Protein AF-0000000078826332 (afdb_homodimer)

Organism: Clostridium kluyveri (strain ATCC 8527 / DSM 555 / NBRC 12016 / NCIMB 10680 / K1) (NCBI:txid431943)

pLDDT: mean 88.73, std 17.06, range [22.72, 98.0]

Foldseek 3Di:
DDPVVVVVVVVVVLLVLLVVLVVLCVVVVHDLVNLCVVLVDHSVLLVCSSVVNDPDVVSVCSSCVSSVHDDDDDDPDPPDVD/DDPVVVVVVVVVVLLVLLVVLVVLCVVVVHDLVNLCVVLVDHSVLLVCSSVVNDPDVVSVVSSCVSSVHDDDDDDPDPPDPD

Radius of gyration: 16.3 Å; Cα contacts (8 Å, |Δi|>4): 186; chains: 2; bounding box: 28×48×40 Å

Solvent-accessible surface area (backbone atoms only — not comparable to full-atom values): 9132 Å² total; per-residue (Å²): 122,56,45,67,53,42,50,50,52,24,47,52,53,49,51,52,55,29,49,52,53,51,48,53,34,58,75,67,68,56,49,56,71,61,49,20,69,65,50,58,46,55,49,69,56,54,50,27,38,61,71,59,73,50,45,45,41,53,61,50,44,41,53,34,47,77,71,41,35,39,79,45,77,43,65,72,71,87,74,64,78,119,121,55,47,67,54,43,51,51,51,25,48,51,52,48,50,52,54,29,50,51,52,51,48,52,34,58,59,67,67,56,50,56,70,60,49,20,69,65,50,59,46,55,48,69,56,55,50,28,40,60,72,59,71,49,44,44,42,54,61,52,44,38,54,34,48,77,71,42,37,40,80,44,78,41,64,65,71,88,75,66,88,123

Nearest PDB structures (foldseek):
  4pu8-assembly1_B  TM=8.954E-01  e=3.662E-02  Shewanella oneidensis MR-1
  4pu7-assembly1_B  TM=8.938E-01  e=4.908E-02  Shewanella oneidensis MR-1
  4pu8-assembly1_A  TM=8.956E-01  e=6.203E-02  Shewanella oneidensis MR-1
  2cro-assembly1_A  TM=8.234E-01  e=5.518E-02  Phage 434
  4pu4-assembly1_D  TM=8.548E-01  e=7.841E-02  Shewanella oneidensis MR-1

Structure (mmCIF, N/CA/C/O backbone):
data_AF-0000000078826332-model_v1
#
loop_
_entity.id
_entity.type
_entity.pdbx_description
1 polymer 'HTH cro/C1-type domain-containing protein'
#
loop_
_atom_site.group_PDB
_atom_site.id
_atom_site.type_symbol
_atom_site.label_atom_id
_atom_site.label_alt_id
_atom_site.label_comp_id
_atom_site.label_asym_id
_atom_site.label_entity_id
_atom_site.label_seq_id
_atom_site.pdbx_PDB_ins_code
_atom_site.Cartn_x
_atom_site.Cartn_y
_atom_site.Cartn_z
_atom_site.occupancy
_atom_site.B_iso_or_equiv
_atom_site.auth_seq_id
_atom_site.auth_comp_id
_atom_site.auth_asym_id
_atom_site.auth_atom_id
_atom_site.pdbx_PDB_model_num
ATOM 1 N N . MET A 1 1 ? -13.102 -16.547 -8.492 1 65.69 1 MET A N 1
ATOM 2 C CA . MET A 1 1 ? -13.203 -15.102 -8.609 1 65.69 1 MET A CA 1
ATOM 3 C C . MET A 1 1 ? -12.508 -14.609 -9.875 1 65.69 1 MET A C 1
ATOM 5 O O . MET A 1 1 ? -11.383 -15.031 -10.18 1 65.69 1 MET A O 1
ATOM 9 N N . ASN A 1 2 ? -13.258 -13.867 -10.664 1 81.38 2 ASN A N 1
ATOM 10 C CA . ASN A 1 2 ? -12.641 -13.359 -11.883 1 81.38 2 ASN A CA 1
ATOM 11 C C . ASN A 1 2 ? -11.852 -12.078 -11.617 1 81.38 2 ASN A C 1
ATOM 13 O O . ASN A 1 2 ? -11.812 -11.586 -10.484 1 81.38 2 ASN A O 1
ATOM 17 N N . ILE A 1 3 ? -11.109 -11.57 -12.633 1 81.69 3 ILE A N 1
ATOM 18 C CA . ILE A 1 3 ? -10.188 -10.453 -12.484 1 81.69 3 ILE A CA 1
ATOM 19 C C . ILE A 1 3 ? -10.953 -9.219 -12.008 1 81.69 3 ILE A C 1
ATOM 21 O O . ILE A 1 3 ? -10.453 -8.453 -11.18 1 81.69 3 ILE A O 1
ATOM 25 N N . ASN A 1 4 ? -12.102 -9.094 -12.492 1 85.62 4 ASN A N 1
ATOM 26 C CA . ASN A 1 4 ? -12.922 -7.953 -12.094 1 85.62 4 ASN A CA 1
ATOM 27 C C . ASN A 1 4 ? -13.281 -8.008 -10.617 1 85.62 4 ASN A C 1
ATOM 29 O O . ASN A 1 4 ? -13.242 -6.992 -9.922 1 85.62 4 ASN A O 1
ATOM 33 N N . GLU A 1 5 ? -13.617 -9.172 -10.133 1 87.31 5 GLU A N 1
ATOM 34 C CA . GLU A 1 5 ? -13.953 -9.359 -8.727 1 87.31 5 GLU A CA 1
ATOM 35 C C . GLU A 1 5 ? -12.75 -9.062 -7.828 1 87.31 5 GLU A C 1
ATOM 37 O O . GLU A 1 5 ? -12.906 -8.461 -6.762 1 87.31 5 GLU A O 1
ATOM 42 N N . LYS A 1 6 ? -11.641 -9.422 -8.273 1 88.62 6 LYS A N 1
ATOM 43 C CA . LYS A 1 6 ? -10.438 -9.18 -7.477 1 88.62 6 LYS A CA 1
ATOM 44 C C . LYS A 1 6 ? -10.117 -7.691 -7.395 1 88.62 6 LYS A C 1
ATOM 46 O O . LYS A 1 6 ? -9.688 -7.203 -6.348 1 88.62 6 LYS A O 1
ATOM 51 N N . TYR A 1 7 ? -10.32 -7.016 -8.547 1 92.12 7 TYR A N 1
ATOM 52 C CA . TYR A 1 7 ? -10.117 -5.57 -8.539 1 92.12 7 TYR A CA 1
ATOM 53 C C . TYR A 1 7 ? -11.094 -4.887 -7.594 1 92.12 7 TYR A C 1
ATOM 55 O O . TYR A 1 7 ? -10.719 -3.98 -6.848 1 92.12 7 TYR A O 1
ATOM 63 N N . ILE A 1 8 ? -12.273 -5.387 -7.645 1 93.75 8 ILE A N 1
ATOM 64 C CA . ILE A 1 8 ? -13.289 -4.809 -6.777 1 93.75 8 ILE A CA 1
ATOM 65 C C . ILE A 1 8 ? -12.914 -5.027 -5.312 1 93.75 8 ILE A C 1
ATOM 67 O O . ILE A 1 8 ? -12.977 -4.098 -4.504 1 93.75 8 ILE A O 1
ATOM 71 N N . GLU A 1 9 ? -12.516 -6.262 -4.992 1 92.19 9 GLU A N 1
ATOM 72 C CA . GLU A 1 9 ? -12.109 -6.57 -3.627 1 92.19 9 GLU A CA 1
ATOM 73 C C . GLU A 1 9 ? -10.906 -5.73 -3.207 1 92.19 9 GLU A C 1
ATOM 75 O O . GLU A 1 9 ? -10.844 -5.25 -2.072 1 92.19 9 GLU A O 1
ATOM 80 N N . ALA A 1 10 ? -9.961 -5.625 -4.109 1 94.81 10 ALA A N 1
ATOM 81 C CA . ALA A 1 10 ? -8.773 -4.828 -3.811 1 94.81 10 ALA A CA 1
ATOM 82 C C . ALA A 1 10 ? -9.141 -3.357 -3.613 1 94.81 10 ALA A C 1
ATOM 84 O O . ALA A 1 10 ? -8.609 -2.693 -2.721 1 94.81 10 ALA A O 1
ATOM 85 N N . GLU A 1 11 ? -10.062 -2.859 -4.406 1 95.38 11 GLU A N 1
ATOM 86 C CA . GLU A 1 11 ? -10.523 -1.482 -4.258 1 95.38 11 GLU A CA 1
ATOM 87 C C . GLU A 1 11 ? -11.242 -1.281 -2.926 1 95.38 11 GLU A C 1
ATOM 89 O O . GLU A 1 11 ? -11.102 -0.235 -2.291 1 95.38 11 GLU A O 1
ATOM 94 N N . GLU A 1 12 ? -12 -2.223 -2.576 1 95.12 12 GLU A N 1
ATOM 95 C CA . GLU A 1 12 ? -12.688 -2.15 -1.289 1 95.12 12 GLU A CA 1
ATOM 96 C C . GLU A 1 12 ? -11.688 -2.113 -0.135 1 95.12 12 GLU A C 1
ATOM 98 O O . GLU A 1 12 ? -11.859 -1.351 0.818 1 95.12 12 GLU A O 1
ATOM 103 N N . LYS A 1 13 ? -10.734 -3.018 -0.196 1 94.81 13 LYS A N 1
ATOM 104 C CA . LYS A 1 13 ? -9.68 -2.99 0.817 1 94.81 13 LYS A CA 1
ATOM 105 C C . LYS A 1 13 ? -8.969 -1.641 0.83 1 94.81 13 LYS A C 1
ATOM 107 O O . LYS A 1 13 ? -8.68 -1.098 1.897 1 94.81 13 LYS A O 1
ATOM 112 N N . TYR A 1 14 ? -8.672 -1.155 -0.381 1 96.31 14 TYR A N 1
ATOM 113 C CA . TYR A 1 14 ? -8.008 0.14 -0.479 1 96.31 14 TYR A CA 1
ATOM 114 C C . TYR A 1 14 ? -8.867 1.241 0.124 1 96.31 14 TYR A C 1
ATOM 116 O O . TYR A 1 14 ? -8.359 2.127 0.818 1 96.31 14 TYR A O 1
ATOM 124 N N . LEU A 1 15 ? -10.141 1.213 -0.117 1 97.06 15 LEU A N 1
ATOM 125 C CA . LEU A 1 15 ? -11.062 2.172 0.476 1 97.06 15 LEU A CA 1
ATOM 126 C C . LEU A 1 15 ? -10.977 2.139 1.998 1 97.06 15 LEU A C 1
ATOM 128 O O . LEU A 1 15 ? -10.93 3.188 2.645 1 97.06 15 LEU A O 1
ATOM 132 N N . LYS A 1 16 ? -10.961 0.945 2.561 1 96.12 16 LYS A N 1
ATOM 133 C CA . LYS A 1 16 ? -10.867 0.806 4.012 1 96.12 16 LYS A CA 1
ATOM 134 C C . LYS A 1 16 ? -9.562 1.399 4.535 1 96.12 16 LYS A C 1
ATOM 136 O O . LYS A 1 16 ? -9.547 2.061 5.574 1 96.12 16 LYS A O 1
ATOM 141 N N . LEU A 1 17 ? -8.461 1.132 3.883 1 95.81 17 LEU A N 1
ATOM 142 C CA . LEU A 1 17 ? -7.172 1.681 4.281 1 95.81 17 LEU A CA 1
ATOM 143 C C . LEU A 1 17 ? -7.191 3.205 4.238 1 95.81 17 LEU A C 1
ATOM 145 O O . LEU A 1 17 ? -6.695 3.863 5.156 1 95.81 17 LEU A O 1
ATOM 149 N N . ARG A 1 18 ? -7.77 3.723 3.195 1 96.06 18 ARG A N 1
ATOM 150 C CA . ARG A 1 18 ? -7.867 5.172 3.062 1 96.06 18 ARG A CA 1
ATOM 151 C C . ARG A 1 18 ? -8.734 5.766 4.164 1 96.06 18 ARG A C 1
ATOM 153 O O . ARG A 1 18 ? -8.445 6.848 4.676 1 96.06 18 ARG A O 1
ATOM 160 N N . GLU A 1 19 ? -9.805 5.062 4.512 1 96 19 GLU A N 1
ATOM 161 C CA . GLU A 1 19 ? -10.68 5.523 5.582 1 96 19 GLU A CA 1
ATOM 162 C C . GLU A 1 19 ? -9.938 5.586 6.914 1 96 19 GLU A C 1
ATOM 164 O O . GLU A 1 19 ? -10.195 6.477 7.73 1 96 19 GLU A O 1
ATOM 169 N N . ILE A 1 20 ? -9.07 4.676 7.145 1 94.88 20 ILE A N 1
ATOM 170 C CA . ILE A 1 20 ? -8.266 4.691 8.359 1 94.88 20 ILE A CA 1
ATOM 171 C C . ILE A 1 20 ? -7.359 5.918 8.359 1 94.88 20 ILE A C 1
ATOM 173 O O . ILE A 1 20 ? -7.227 6.602 9.375 1 94.88 20 ILE A O 1
ATOM 177 N N . LEU A 1 21 ? -6.723 6.227 7.203 1 95.06 21 LEU A N 1
ATOM 178 C CA . LEU A 1 21 ? -5.895 7.422 7.105 1 95.06 21 LEU A CA 1
ATOM 179 C C . LEU A 1 21 ? -6.707 8.672 7.434 1 95.06 21 LEU A C 1
ATOM 181 O O . LEU A 1 21 ? -6.266 9.516 8.211 1 95.06 21 LEU A O 1
ATOM 185 N N . LYS A 1 22 ? -7.867 8.75 6.797 1 95.94 22 LYS A N 1
ATOM 186 C CA . LYS A 1 22 ? -8.742 9.898 6.988 1 95.94 22 LYS A CA 1
ATOM 187 C C . LYS A 1 22 ? -9.148 10.047 8.453 1 95.94 22 LYS A C 1
ATOM 189 O O . LYS A 1 22 ? -9.094 11.141 9.008 1 95.94 22 LYS A O 1
ATOM 194 N N . ARG A 1 23 ? -9.562 8.953 9.062 1 95.44 23 ARG A N 1
ATOM 195 C CA . ARG A 1 23 ? -9.969 8.969 10.469 1 95.44 23 ARG A CA 1
ATOM 196 C C . ARG A 1 23 ? -8.82 9.422 11.359 1 95.44 23 ARG A C 1
ATOM 198 O O . ARG A 1 23 ? -9.016 10.219 12.273 1 95.44 23 ARG A O 1
ATOM 205 N N . CYS A 1 24 ? -7.672 8.898 11.133 1 93.94 24 CYS A N 1
ATOM 206 C CA . CYS A 1 24 ? -6.496 9.281 11.906 1 93.94 24 CYS A CA 1
ATOM 207 C C . CYS A 1 24 ? -6.215 10.773 11.766 1 93.94 24 CYS A C 1
ATOM 209 O O . CYS A 1 24 ? -5.953 11.453 12.758 1 93.94 24 CYS A O 1
ATOM 211 N N . ARG A 1 25 ? -6.262 11.266 10.531 1 95.06 25 ARG A N 1
ATOM 212 C CA . ARG A 1 25 ? -6.055 12.695 10.305 1 95.06 25 ARG A CA 1
ATOM 213 C C . ARG A 1 25 ? -7.062 13.523 11.086 1 95.06 25 ARG A C 1
ATOM 215 O O . ARG A 1 25 ? -6.688 14.484 11.773 1 95.06 25 ARG A O 1
ATOM 222 N N . GLU A 1 26 ? -8.344 13.141 11 1 95.5 26 GLU A N 1
ATOM 223 C CA . GLU A 1 26 ? -9.422 13.898 11.625 1 95.5 26 GLU A CA 1
ATOM 224 C C . GLU A 1 26 ? -9.344 13.82 13.148 1 95.5 26 GLU A C 1
ATOM 226 O O . GLU A 1 26 ? -9.5 14.836 13.836 1 95.5 26 GLU A O 1
ATOM 231 N N . GLU A 1 27 ? -9.078 12.672 13.664 1 92.75 27 GLU A N 1
ATOM 232 C CA . GLU A 1 27 ? -9 12.477 15.109 1 92.75 27 GLU A CA 1
ATOM 233 C C . GLU A 1 27 ? -7.824 13.25 15.703 1 92.75 27 GLU A C 1
ATOM 235 O O . GLU A 1 27 ? -7.891 13.711 16.844 1 92.75 27 GLU A O 1
ATOM 240 N N . ASN A 1 28 ? -6.781 13.414 14.969 1 90.94 28 ASN A N 1
ATOM 241 C CA . ASN A 1 28 ? -5.602 14.133 15.438 1 90.94 28 ASN A CA 1
ATOM 242 C C . ASN A 1 28 ? -5.66 15.609 15.055 1 90.94 28 ASN A C 1
ATOM 244 O O . ASN A 1 28 ? -4.711 16.359 15.305 1 90.94 28 ASN A O 1
ATOM 248 N N . LYS A 1 29 ? -6.723 16 14.375 1 94.25 29 LYS A N 1
ATOM 249 C CA . LYS A 1 29 ? -6.984 17.391 13.992 1 94.25 29 LYS A CA 1
ATOM 250 C C . LYS A 1 29 ? -5.855 17.938 13.125 1 94.25 29 LYS A C 1
ATOM 252 O O . LYS A 1 29 ? -5.387 19.062 13.344 1 94.25 29 LYS A O 1
ATOM 257 N N . ARG A 1 30 ? -5.371 17.109 12.25 1 95.12 30 ARG A N 1
ATOM 258 C CA . ARG A 1 30 ? -4.344 17.547 11.305 1 95.12 30 ARG A CA 1
ATOM 259 C C . ARG A 1 30 ? -4.969 18.094 10.031 1 95.12 30 ARG A C 1
ATOM 261 O O . ARG A 1 30 ? -5.871 17.469 9.461 1 95.12 30 ARG A O 1
ATOM 268 N N . THR A 1 31 ? -4.43 19.281 9.641 1 96.94 31 THR A N 1
ATOM 269 C CA . THR A 1 31 ? -4.91 19.844 8.383 1 96.94 31 THR A CA 1
ATOM 270 C C . THR A 1 31 ? -4.027 19.391 7.223 1 96.94 31 THR A C 1
ATOM 272 O O . THR A 1 31 ? -2.891 18.969 7.43 1 96.94 31 THR A O 1
ATOM 275 N N . PHE A 1 32 ? -4.504 19.469 5.949 1 97 32 PHE A N 1
ATOM 276 C CA . PHE A 1 32 ? -3.703 19.141 4.777 1 97 32 PHE A CA 1
ATOM 277 C C . PHE A 1 32 ? -2.504 20.062 4.656 1 97 32 PHE A C 1
ATOM 279 O O . PHE A 1 32 ? -1.438 19.656 4.191 1 97 32 PHE A O 1
ATOM 286 N N . ALA A 1 33 ? -2.746 21.328 5.074 1 96.25 33 ALA A N 1
ATOM 287 C CA . ALA A 1 33 ? -1.649 22.297 5.043 1 96.25 33 ALA A CA 1
ATOM 288 C C . ALA A 1 33 ? -0.505 21.844 5.949 1 96.25 33 ALA A C 1
ATOM 290 O O . ALA A 1 33 ? 0.662 21.906 5.555 1 96.25 33 ALA A O 1
ATOM 291 N N . ASP A 1 34 ? -0.817 21.359 7.254 1 93.56 34 ASP A N 1
ATOM 292 C CA . ASP A 1 34 ? 0.18 20.828 8.18 1 93.56 34 ASP A CA 1
ATOM 293 C C . ASP A 1 34 ? 0.908 19.625 7.566 1 93.56 34 ASP A C 1
ATOM 295 O O . ASP A 1 34 ? 2.137 19.547 7.609 1 93.56 34 ASP A O 1
ATOM 299 N N . LEU A 1 35 ? 0.174 18.75 7.012 1 95.19 35 LEU A N 1
ATOM 300 C CA . LEU A 1 35 ? 0.708 17.5 6.48 1 95.19 35 LEU A CA 1
ATOM 301 C C . LEU A 1 35 ? 1.552 17.75 5.234 1 95.19 35 LEU A C 1
ATOM 303 O O . LEU A 1 35 ? 2.545 17.062 5 1 95.19 35 LEU A O 1
ATOM 307 N N . SER A 1 36 ? 1.129 18.688 4.414 1 95.25 36 SER A N 1
ATOM 308 C CA . SER A 1 36 ? 1.904 19.078 3.242 1 95.25 36 SER A CA 1
ATOM 309 C C . SER A 1 36 ? 3.287 19.578 3.637 1 95.25 36 SER A C 1
ATOM 311 O O . SER A 1 36 ? 4.289 19.203 3.029 1 95.25 36 SER A O 1
ATOM 313 N N . SER A 1 37 ? 3.35 20.328 4.66 1 93 37 SER A N 1
ATOM 314 C CA . SER A 1 37 ? 4.609 20.891 5.133 1 93 37 SER A CA 1
ATOM 315 C C . SER A 1 37 ? 5.551 19.812 5.641 1 93 37 SER A C 1
ATOM 317 O O . SER A 1 37 ? 6.762 19.875 5.418 1 93 37 SER A O 1
ATOM 319 N N . ILE A 1 38 ? 5.02 18.797 6.238 1 92.44 38 ILE A N 1
ATOM 320 C CA . ILE A 1 38 ? 5.844 17.75 6.855 1 92.44 38 ILE A CA 1
ATOM 321 C C . ILE A 1 38 ? 6.199 16.703 5.816 1 92.44 38 ILE A C 1
ATOM 323 O O . ILE A 1 38 ? 7.289 16.109 5.867 1 92.44 38 ILE A O 1
ATOM 327 N N . SER A 1 39 ? 5.352 16.422 4.898 1 92.38 39 SER A N 1
ATOM 328 C CA . SER A 1 39 ? 5.555 15.336 3.951 1 92.38 39 SER A CA 1
ATOM 329 C C . SER A 1 39 ? 6.332 15.797 2.727 1 92.38 39 SER A C 1
ATOM 331 O O . SER A 1 39 ? 7 15 2.066 1 92.38 39 SER A O 1
ATOM 333 N N . GLY A 1 40 ? 6.117 17.078 2.316 1 92.06 40 GLY A N 1
ATOM 334 C CA . GLY A 1 40 ? 6.668 17.578 1.067 1 92.06 40 GLY A CA 1
ATOM 335 C C . GLY A 1 40 ? 5.75 17.359 -0.121 1 92.06 40 GLY A C 1
ATOM 336 O O . GLY A 1 40 ? 6.055 17.797 -1.235 1 92.06 40 GLY A O 1
ATOM 337 N N . LEU A 1 41 ? 4.629 16.734 0.051 1 94.62 41 LEU A N 1
ATOM 338 C CA . LEU A 1 41 ? 3.602 16.609 -0.976 1 94.62 41 LEU A CA 1
ATOM 339 C C . LEU A 1 41 ? 2.656 17.797 -0.953 1 94.62 41 LEU A C 1
ATOM 341 O O . LEU A 1 41 ? 2.391 18.375 0.109 1 94.62 41 LEU A O 1
ATOM 345 N N . GLU A 1 42 ? 2.176 18.156 -2.107 1 95.38 42 GLU A N 1
ATOM 346 C CA . GLU A 1 42 ? 1.202 19.25 -2.154 1 95.38 42 GLU A CA 1
ATOM 347 C C . GLU A 1 42 ? -0.118 18.844 -1.512 1 95.38 42 GLU A C 1
ATOM 349 O O . GLU A 1 42 ? -0.436 17.641 -1.441 1 95.38 42 GLU A O 1
ATOM 354 N N . GLU A 1 43 ? -0.889 19.797 -1.067 1 96.5 43 GLU A N 1
ATOM 355 C CA . GLU A 1 43 ? -2.176 19.531 -0.431 1 96.5 43 GLU A CA 1
ATOM 356 C C . GLU A 1 43 ? -3.088 18.734 -1.348 1 96.5 43 GLU A C 1
ATOM 358 O O . GLU A 1 43 ? -3.746 17.781 -0.902 1 96.5 43 GLU A O 1
ATOM 363 N N . GLU A 1 44 ? -3.129 19.125 -2.592 1 96.94 44 GLU A N 1
ATOM 364 C CA . GLU A 1 44 ? -4 18.438 -3.537 1 96.94 44 GLU A CA 1
ATOM 365 C C . GLU A 1 44 ? -3.604 16.969 -3.688 1 96.94 44 GLU A C 1
ATOM 367 O O . GLU A 1 44 ? -4.461 16.094 -3.867 1 96.94 44 GLU A O 1
ATOM 372 N N . GLU A 1 45 ? -2.311 16.672 -3.631 1 96.19 45 GLU A N 1
ATOM 373 C CA . GLU A 1 45 ? -1.829 15.289 -3.717 1 96.19 45 GLU A CA 1
ATOM 374 C C . GLU A 1 45 ? -2.303 14.461 -2.525 1 96.19 45 GLU A C 1
ATOM 376 O O . GLU A 1 45 ? -2.738 13.32 -2.688 1 96.19 45 GLU A O 1
ATOM 381 N N . LEU A 1 46 ? -2.23 15.062 -1.376 1 97.5 46 LEU A N 1
ATOM 382 C CA . LEU A 1 46 ? -2.686 14.391 -0.166 1 97.5 46 LEU A CA 1
ATOM 383 C C . LEU A 1 46 ? -4.184 14.109 -0.231 1 97.5 46 LEU A C 1
ATOM 385 O O . LEU A 1 46 ? -4.629 13.016 0.123 1 97.5 46 LEU A O 1
ATOM 389 N N . LYS A 1 47 ? -4.945 15.031 -0.691 1 97.88 47 LYS A N 1
ATOM 390 C CA . LYS A 1 47 ? -6.379 14.836 -0.886 1 97.88 47 LYS A CA 1
ATOM 391 C C . LYS A 1 47 ? -6.648 13.711 -1.886 1 97.88 47 LYS A C 1
ATOM 393 O O . LYS A 1 47 ? -7.578 12.922 -1.701 1 97.88 47 LYS A O 1
ATOM 398 N N . ASN A 1 48 ? -5.879 13.688 -2.949 1 98 48 ASN A N 1
ATOM 399 C CA . ASN A 1 48 ? -6.047 12.672 -3.98 1 98 48 ASN A CA 1
ATOM 400 C C . ASN A 1 48 ? -5.758 11.273 -3.441 1 98 48 ASN A C 1
ATOM 402 O O . ASN A 1 48 ? -6.371 10.297 -3.879 1 98 48 ASN A O 1
ATOM 406 N N . ILE A 1 49 ? -4.832 11.195 -2.457 1 97.38 49 ILE A N 1
ATOM 407 C CA . ILE A 1 49 ? -4.586 9.914 -1.804 1 97.38 49 ILE A CA 1
ATOM 408 C C . ILE A 1 49 ? -5.82 9.492 -1.011 1 97.38 49 ILE A C 1
ATOM 410 O O . ILE A 1 49 ? -6.309 8.367 -1.163 1 97.38 49 ILE A O 1
ATOM 414 N N . GLU A 1 50 ? -6.387 10.352 -0.246 1 96.81 50 GLU A N 1
ATOM 415 C CA . GLU A 1 50 ? -7.543 10.039 0.589 1 96.81 50 GLU A CA 1
ATOM 416 C C . GLU A 1 50 ? -8.766 9.703 -0.263 1 96.81 50 GLU A C 1
ATOM 418 O O . GLU A 1 50 ? -9.609 8.898 0.139 1 96.81 50 GLU A O 1
ATOM 423 N N . LYS A 1 5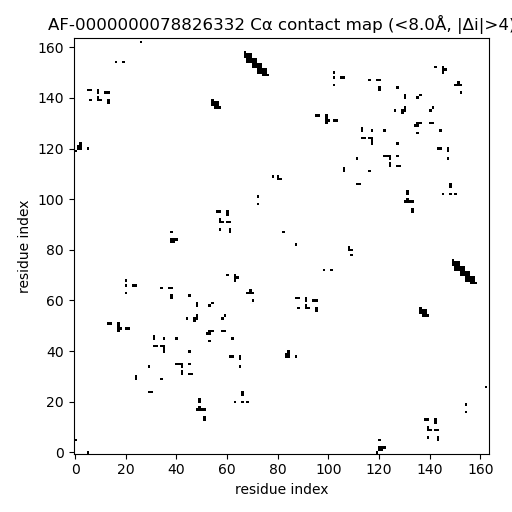1 ? -8.875 10.32 -1.419 1 97.12 51 LYS A N 1
ATOM 424 C CA . LYS A 1 51 ? -10.008 10.109 -2.309 1 97.12 51 LYS A CA 1
ATOM 425 C C . LYS A 1 51 ? -9.805 8.875 -3.178 1 97.12 51 LYS A C 1
ATOM 427 O O . LYS A 1 51 ? -10.734 8.43 -3.863 1 97.12 51 LYS A O 1
ATOM 432 N N . GLY A 1 52 ? -8.594 8.367 -3.248 1 96.75 52 GLY A N 1
ATOM 433 C CA . GLY A 1 52 ? -8.305 7.172 -4.027 1 96.75 52 GLY A CA 1
ATOM 434 C C . GLY A 1 52 ? -7.973 7.477 -5.477 1 96.75 52 GLY A C 1
ATOM 435 O O . GLY A 1 52 ? -7.938 6.57 -6.312 1 96.75 52 GLY A O 1
ATOM 436 N N . ILE A 1 53 ? -7.734 8.672 -5.828 1 97.81 53 ILE A N 1
ATOM 437 C CA . ILE A 1 53 ? -7.348 9.086 -7.176 1 97.81 53 ILE A CA 1
ATOM 438 C C . ILE A 1 53 ? -5.863 8.797 -7.398 1 97.81 53 ILE A C 1
ATOM 440 O O . ILE A 1 53 ? -5.48 8.25 -8.43 1 97.81 53 ILE A O 1
ATOM 444 N N . ASP A 1 54 ? -4.965 9.227 -6.438 1 96.94 54 ASP A N 1
ATOM 445 C CA . ASP A 1 54 ? -3.557 8.836 -6.43 1 96.94 54 ASP A CA 1
ATOM 446 C C . ASP A 1 54 ? -3.371 7.441 -5.84 1 96.94 54 ASP A C 1
ATOM 448 O O . ASP A 1 54 ? -3.508 7.25 -4.629 1 96.94 54 ASP A O 1
ATOM 452 N N . LYS A 1 55 ? -2.988 6.562 -6.66 1 97.19 55 LYS A N 1
ATOM 453 C CA . LYS A 1 55 ? -2.879 5.172 -6.227 1 97.19 55 LYS A CA 1
ATOM 454 C C . LYS A 1 55 ? -1.421 4.723 -6.176 1 97.19 55 LYS A C 1
ATOM 456 O O . LYS A 1 55 ? -1.135 3.525 -6.145 1 97.19 55 LYS A O 1
ATOM 461 N N . ASP A 1 56 ? -0.502 5.652 -6.184 1 97.38 56 ASP A N 1
ATOM 462 C CA . ASP A 1 56 ? 0.916 5.344 -6.027 1 97.38 56 ASP A CA 1
ATOM 463 C C . ASP A 1 56 ? 1.228 4.906 -4.598 1 97.38 56 ASP A C 1
ATOM 465 O O . ASP A 1 56 ? 1.018 5.664 -3.652 1 97.38 56 ASP A O 1
ATOM 469 N N . ILE A 1 57 ? 1.823 3.73 -4.469 1 97.38 57 ILE A N 1
ATOM 470 C CA . ILE A 1 57 ? 2.012 3.154 -3.141 1 97.38 57 ILE A CA 1
ATOM 471 C C . ILE A 1 57 ? 3.066 3.953 -2.377 1 97.38 57 ILE A C 1
ATOM 473 O O . ILE A 1 57 ? 3.033 4.02 -1.146 1 97.38 57 ILE A O 1
ATOM 477 N N . ILE A 1 58 ? 4.004 4.645 -3.035 1 97.5 58 ILE A N 1
ATOM 478 C CA . ILE A 1 58 ? 5.023 5.445 -2.369 1 97.5 58 ILE A CA 1
ATOM 479 C C . ILE A 1 58 ? 4.375 6.668 -1.719 1 97.5 58 ILE A C 1
ATOM 481 O O . ILE A 1 58 ? 4.672 6.996 -0.567 1 97.5 58 ILE A O 1
ATOM 485 N N . HIS A 1 59 ? 3.529 7.273 -2.457 1 97.25 59 HIS A N 1
ATOM 486 C CA 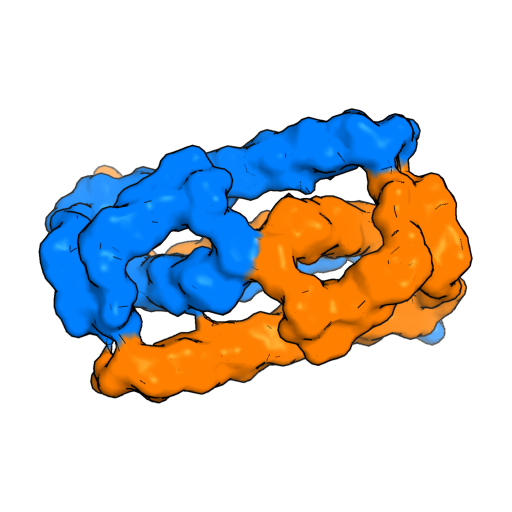. HIS A 1 59 ? 2.801 8.406 -1.895 1 97.25 59 HIS A CA 1
ATOM 487 C C . HIS A 1 59 ? 1.952 7.973 -0.703 1 97.25 59 HIS A C 1
ATOM 489 O O . HIS A 1 59 ? 1.896 8.68 0.31 1 97.25 59 HIS A O 1
ATOM 495 N N . PHE A 1 60 ? 1.257 6.793 -0.843 1 97.31 60 PHE A N 1
ATOM 496 C CA . PHE A 1 60 ? 0.454 6.246 0.245 1 97.31 60 PHE A CA 1
ATOM 497 C C . PHE A 1 60 ? 1.307 6.02 1.487 1 97.31 60 PHE A C 1
ATOM 499 O O . PHE A 1 60 ? 0.9 6.367 2.598 1 97.31 60 PHE A O 1
ATOM 506 N N . LEU A 1 61 ? 2.479 5.492 1.342 1 96.81 61 LEU A N 1
ATOM 507 C CA . LEU A 1 61 ? 3.396 5.207 2.439 1 96.81 61 LEU A CA 1
ATOM 508 C C . LEU A 1 61 ? 3.885 6.5 3.088 1 96.81 61 LEU A C 1
ATOM 510 O O . LEU A 1 61 ? 4.02 6.57 4.312 1 96.81 61 LEU A O 1
ATOM 514 N N . ILE A 1 62 ? 4.199 7.48 2.328 1 96.38 62 ILE A N 1
ATOM 515 C CA . ILE A 1 62 ? 4.629 8.766 2.863 1 96.38 62 ILE A CA 1
ATOM 516 C C . ILE A 1 62 ? 3.521 9.359 3.727 1 96.38 62 ILE A C 1
ATOM 518 O O . ILE A 1 62 ? 3.771 9.805 4.848 1 96.38 62 ILE A O 1
ATOM 522 N N . TYR A 1 63 ? 2.27 9.297 3.188 1 95.94 63 TYR A N 1
ATOM 523 C CA . TYR A 1 63 ? 1.131 9.836 3.922 1 95.94 63 TYR A CA 1
ATOM 524 C C . TYR A 1 63 ? 0.928 9.094 5.238 1 95.94 63 TYR A C 1
ATOM 526 O O . TYR A 1 63 ? 0.76 9.719 6.289 1 95.94 63 TYR A O 1
ATOM 534 N N . ALA A 1 64 ? 0.928 7.797 5.148 1 95.31 64 ALA A N 1
ATOM 535 C CA . ALA A 1 64 ? 0.789 6.984 6.355 1 95.31 64 ALA A CA 1
ATOM 536 C C . ALA A 1 64 ? 1.866 7.328 7.379 1 95.31 64 ALA A C 1
ATOM 538 O O . ALA A 1 64 ? 1.576 7.473 8.57 1 95.31 64 ALA A O 1
ATOM 539 N N . LYS A 1 65 ? 3.041 7.547 6.965 1 93.69 65 LYS A N 1
ATOM 540 C CA . LYS A 1 65 ? 4.172 7.832 7.848 1 93.69 65 LYS A CA 1
ATOM 541 C C . LYS A 1 65 ? 3.975 9.156 8.578 1 93.69 65 LYS A C 1
ATOM 543 O O . LYS A 1 65 ? 4.215 9.25 9.781 1 93.69 65 LYS A O 1
ATOM 548 N N . VAL A 1 66 ? 3.598 10.133 7.859 1 93.12 66 VAL A N 1
ATOM 549 C CA . VAL A 1 66 ? 3.482 11.461 8.469 1 93.12 66 VAL A CA 1
ATOM 550 C C . VAL A 1 66 ? 2.303 11.477 9.438 1 93.12 66 VAL A C 1
ATOM 552 O O . VAL A 1 66 ? 2.246 12.32 10.336 1 93.12 66 VAL A O 1
ATOM 555 N N . LEU A 1 67 ? 1.339 10.523 9.25 1 94.31 67 LEU A N 1
ATOM 556 C CA . LEU A 1 67 ? 0.225 10.375 10.188 1 94.31 67 LEU A CA 1
ATOM 557 C C . LEU A 1 67 ? 0.613 9.484 11.359 1 94.31 67 LEU A C 1
ATOM 559 O O . LEU A 1 67 ? -0.176 9.297 12.289 1 94.31 67 LEU A O 1
ATOM 563 N N . GLY A 1 68 ? 1.765 8.914 11.297 1 90.88 68 GLY A N 1
ATOM 564 C CA . GLY A 1 68 ? 2.221 8.047 12.367 1 90.88 68 GLY A CA 1
ATOM 565 C C . GLY A 1 68 ? 1.637 6.645 12.289 1 90.88 68 GLY A C 1
ATOM 566 O O . GLY A 1 68 ? 1.457 5.98 13.312 1 90.88 68 GLY A O 1
ATOM 567 N N . ILE A 1 69 ? 1.264 6.215 11.094 1 93.38 69 ILE A N 1
ATOM 568 C CA . ILE A 1 69 ? 0.664 4.902 10.859 1 93.38 69 ILE A CA 1
ATOM 569 C C . ILE A 1 69 ? 1.698 3.965 10.242 1 93.38 69 ILE A C 1
ATOM 571 O O . ILE A 1 69 ? 2.426 4.352 9.328 1 93.38 69 ILE A O 1
ATOM 575 N N . ASN A 1 70 ? 1.753 2.828 10.758 1 89.44 70 ASN A N 1
ATOM 576 C CA . ASN A 1 70 ? 2.602 1.789 10.188 1 89.44 70 ASN A CA 1
ATOM 577 C C . ASN A 1 70 ? 1.798 0.822 9.32 1 89.44 70 ASN A C 1
ATOM 579 O O . ASN A 1 70 ? 0.677 0.452 9.672 1 89.44 70 ASN A O 1
ATOM 583 N N . ILE A 1 71 ? 2.354 0.515 8.156 1 91.12 71 ILE A N 1
ATOM 584 C CA . ILE A 1 71 ? 1.784 -0.524 7.305 1 91.12 71 ILE A CA 1
ATOM 585 C C . ILE A 1 71 ? 2.527 -1.84 7.531 1 91.12 71 ILE A C 1
ATOM 587 O O . ILE A 1 71 ? 3.758 -1.882 7.477 1 91.12 71 ILE A O 1
ATOM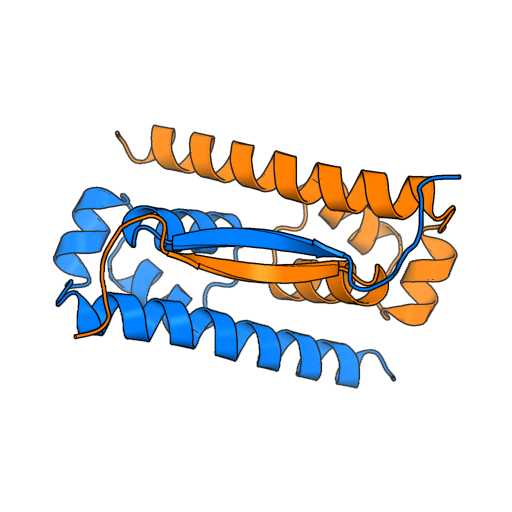 591 N N . ASN A 1 72 ? 1.763 -2.842 7.738 1 88.06 72 ASN A N 1
ATOM 592 C CA . ASN A 1 72 ? 2.326 -4.16 8.016 1 88.06 72 ASN A CA 1
ATOM 593 C C . ASN A 1 72 ? 1.669 -5.238 7.16 1 88.06 72 ASN A C 1
ATOM 595 O O . ASN A 1 72 ? 0.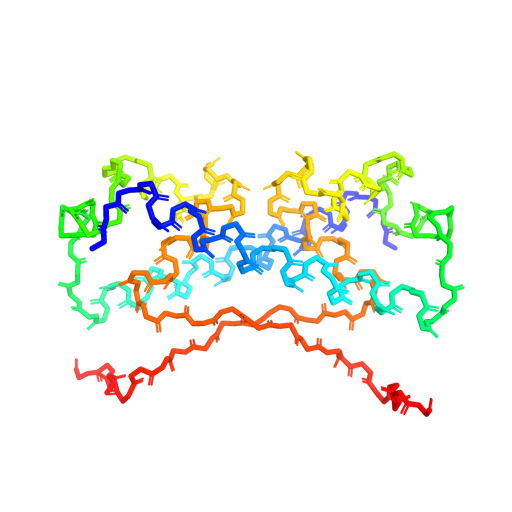511 -5.102 6.762 1 88.06 72 ASN A O 1
ATOM 599 N N . LEU A 1 73 ? 2.434 -6.234 6.867 1 91.44 73 LEU A N 1
ATOM 600 C CA . LEU A 1 73 ? 1.925 -7.418 6.184 1 91.44 73 LEU A CA 1
ATOM 601 C C . LEU A 1 73 ? 1.903 -8.617 7.125 1 91.44 73 LEU A C 1
ATOM 603 O O . LEU A 1 73 ? 2.834 -8.82 7.91 1 91.44 73 LEU A O 1
ATOM 607 N N . SER A 1 74 ? 0.727 -9.273 7.152 1 87.88 74 SER A N 1
ATOM 608 C CA . SER A 1 74 ? 0.621 -10.508 7.918 1 87.88 74 SER A CA 1
ATOM 609 C C . SER A 1 74 ? 0.113 -11.656 7.051 1 87.88 74 SER A C 1
ATOM 611 O O . SER A 1 74 ? -0.743 -11.453 6.188 1 87.88 74 SER A O 1
ATOM 613 N N . TYR A 1 75 ? 0.627 -12.781 7.27 1 78.12 75 TYR A N 1
ATOM 614 C CA . TYR A 1 75 ? 0.252 -13.945 6.484 1 78.12 75 TYR A CA 1
ATOM 615 C C . TYR A 1 75 ? -0.835 -14.75 7.188 1 78.12 75 TYR A C 1
ATOM 617 O O . TYR A 1 75 ? -0.799 -14.922 8.414 1 78.12 75 TYR A O 1
ATOM 625 N N . LYS A 1 76 ? -2.109 -14.906 6.75 1 61.25 76 LYS A N 1
ATOM 626 C CA . LYS A 1 76 ? -3.143 -15.758 7.336 1 61.25 76 LYS A CA 1
ATOM 627 C C . LYS A 1 76 ? -2.623 -17.172 7.562 1 61.25 76 LYS A C 1
ATOM 629 O O . LYS A 1 76 ? -3.02 -17.844 8.516 1 61.25 76 LYS A O 1
ATOM 634 N N . GLU A 1 77 ? -2.344 -18.125 6.52 1 45.19 77 GLU A N 1
ATOM 635 C CA . GLU A 1 77 ? -1.978 -19.5 6.816 1 45.19 77 GLU A CA 1
ATOM 636 C C . GLU A 1 77 ? -0.856 -19.562 7.852 1 45.19 77 GLU A C 1
ATOM 638 O O . GLU A 1 77 ? -0.082 -18.609 7.992 1 45.19 77 GLU A O 1
ATOM 643 N N . ASN A 1 78 ? -0.795 -20.844 8.898 1 36.59 78 ASN A N 1
ATOM 644 C CA . ASN A 1 78 ? 0.271 -21.75 9.305 1 36.59 78 ASN A CA 1
ATOM 645 C C . ASN A 1 78 ? 1.273 -21.984 8.18 1 36.59 78 ASN A C 1
ATOM 647 O O . ASN A 1 78 ? 1.48 -23.125 7.75 1 36.59 78 ASN A O 1
ATOM 651 N N . TYR A 1 79 ? 1.373 -21.75 6.973 1 32.81 79 TYR A N 1
ATOM 652 C CA . TYR A 1 79 ? 2.518 -22.156 6.164 1 32.81 79 TYR A CA 1
ATOM 653 C C . TYR A 1 79 ? 3.826 -21.75 6.832 1 32.81 79 TYR A C 1
ATOM 655 O O . TYR A 1 79 ? 4.051 -20.578 7.117 1 32.81 79 TYR A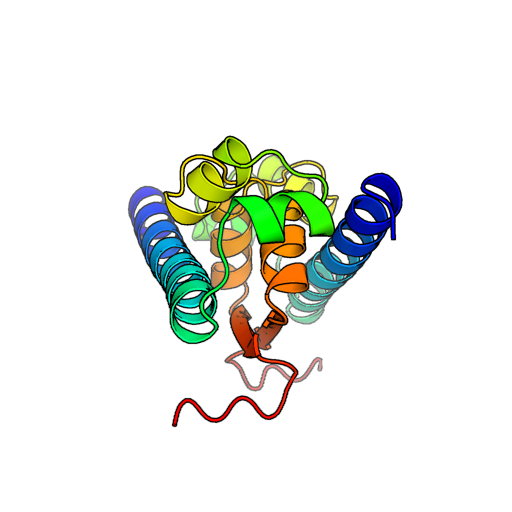 O 1
ATOM 663 N N . LYS A 1 80 ? 4.199 -22.703 7.629 1 29.41 80 LYS A N 1
ATOM 664 C CA . LYS A 1 80 ? 5.582 -22.938 8.031 1 29.41 80 LYS A CA 1
ATOM 665 C C . LYS A 1 80 ? 6.52 -22.875 6.824 1 29.41 80 LYS A C 1
ATOM 667 O O . LYS A 1 80 ? 6.23 -23.469 5.777 1 29.41 80 LYS A O 1
ATOM 672 N N . LEU A 1 81 ? 7.445 -21.938 6.34 1 26.31 81 LEU A N 1
ATOM 673 C CA . LEU A 1 81 ? 8.562 -22.328 5.488 1 26.31 81 LEU A CA 1
ATOM 674 C C . LEU A 1 81 ? 9.023 -23.75 5.82 1 26.31 81 LEU A C 1
ATOM 676 O O . LEU A 1 81 ? 9.43 -24.016 6.949 1 26.31 81 LEU A O 1
ATOM 680 N N . ARG A 1 82 ? 8.375 -24.891 5.379 1 22.72 82 ARG A N 1
ATOM 681 C CA . ARG A 1 82 ? 9.141 -26.141 5.469 1 22.72 82 ARG A CA 1
ATOM 682 C C . ARG A 1 82 ? 10.32 -26.125 4.504 1 22.72 82 ARG A C 1
ATOM 684 O O . ARG A 1 82 ? 10.219 -25.578 3.4 1 22.72 82 ARG A O 1
ATOM 691 N N . MET B 1 1 ? 13.43 16.266 8.062 1 65.44 1 MET B N 1
ATOM 692 C CA . MET B 1 1 ? 13.57 15.422 6.879 1 65.44 1 MET B CA 1
ATOM 693 C C . MET B 1 1 ? 12.969 16.109 5.652 1 65.44 1 MET B C 1
ATOM 695 O O . MET B 1 1 ? 11.859 16.641 5.715 1 65.44 1 MET B O 1
ATOM 699 N N . ASN B 1 2 ? 13.789 16.203 4.645 1 81.62 2 ASN B N 1
ATOM 700 C CA . ASN B 1 2 ? 13.258 16.844 3.443 1 81.62 2 ASN B CA 1
ATOM 701 C C . ASN B 1 2 ? 12.492 15.859 2.574 1 81.62 2 ASN B C 1
ATOM 703 O O . ASN B 1 2 ? 12.383 14.68 2.914 1 81.62 2 ASN B O 1
ATOM 707 N N . ILE B 1 3 ? 11.844 16.344 1.486 1 81.56 3 ILE B N 1
ATOM 708 C CA . ILE B 1 3 ? 10.945 15.555 0.657 1 81.56 3 ILE B CA 1
ATOM 709 C C . ILE B 1 3 ? 11.703 14.375 0.051 1 81.56 3 ILE B C 1
ATOM 711 O O . ILE B 1 3 ? 11.172 13.273 -0.052 1 81.56 3 ILE B O 1
ATOM 715 N N . ASN B 1 4 ? 12.891 14.648 -0.269 1 85.5 4 ASN B N 1
ATOM 716 C CA . ASN B 1 4 ? 13.711 13.586 -0.856 1 85.5 4 ASN B CA 1
ATOM 717 C C . ASN B 1 4 ? 13.969 12.469 0.141 1 85.5 4 ASN B C 1
ATOM 719 O O . ASN B 1 4 ? 13.914 11.289 -0.215 1 85.5 4 ASN B O 1
ATOM 723 N N . GLU B 1 5 ? 14.266 12.828 1.376 1 87.81 5 GLU B N 1
ATOM 724 C CA . GLU B 1 5 ? 14.508 11.844 2.422 1 87.81 5 GLU B CA 1
ATOM 725 C C . GLU B 1 5 ? 13.266 10.992 2.68 1 87.81 5 GLU B C 1
ATOM 727 O O . GLU B 1 5 ? 13.359 9.789 2.893 1 87.81 5 GLU B O 1
ATOM 732 N N . LYS B 1 6 ? 12.172 11.594 2.623 1 88.69 6 LYS B N 1
ATOM 733 C CA . LYS B 1 6 ? 10.922 10.867 2.865 1 88.69 6 LYS B CA 1
ATOM 734 C C . LYS B 1 6 ? 10.641 9.875 1.747 1 88.69 6 LYS B C 1
ATOM 736 O O . LYS B 1 6 ? 10.148 8.773 2 1 88.69 6 LYS B O 1
ATOM 741 N N . TYR B 1 7 ? 10.922 10.328 0.5 1 92.25 7 TYR B N 1
ATOM 742 C CA . TYR B 1 7 ? 10.75 9.414 -0.625 1 92.25 7 TYR B CA 1
ATOM 743 C C . TYR B 1 7 ? 11.688 8.219 -0.5 1 92.25 7 TYR B C 1
ATOM 745 O O . TYR B 1 7 ? 11.289 7.078 -0.746 1 92.25 7 TYR B O 1
ATOM 753 N N . ILE B 1 8 ? 12.852 8.539 -0.077 1 94.06 8 ILE B N 1
ATOM 754 C CA . ILE B 1 8 ? 13.828 7.469 0.078 1 94.06 8 ILE B CA 1
ATOM 755 C C . ILE B 1 8 ? 13.359 6.484 1.146 1 94.06 8 ILE B C 1
ATOM 757 O O . ILE B 1 8 ? 13.398 5.27 0.938 1 94.06 8 ILE B O 1
ATOM 761 N N . GLU B 1 9 ? 12.922 7.031 2.271 1 92.5 9 GLU B N 1
ATOM 762 C CA . GLU B 1 9 ? 12.422 6.18 3.35 1 92.5 9 GLU B CA 1
ATOM 763 C C . GLU B 1 9 ? 11.219 5.355 2.891 1 92.5 9 GLU B C 1
ATOM 765 O O . GLU B 1 9 ? 11.102 4.176 3.229 1 92.5 9 GLU B O 1
ATOM 770 N N . ALA B 1 10 ? 10.32 6.027 2.193 1 94.69 10 ALA B N 1
ATOM 771 C CA . ALA B 1 10 ? 9.141 5.324 1.692 1 94.69 10 ALA B CA 1
ATOM 772 C C . ALA B 1 10 ? 9.539 4.23 0.703 1 94.69 10 ALA B C 1
ATOM 774 O O . ALA B 1 10 ? 8.977 3.135 0.724 1 94.69 10 ALA B O 1
ATOM 775 N N . GLU B 1 11 ? 10.508 4.492 -0.122 1 95.19 11 GLU B N 1
ATOM 776 C CA . GLU B 1 11 ? 11 3.49 -1.064 1 95.19 11 GLU B CA 1
ATOM 777 C C . GLU B 1 11 ? 11.633 2.309 -0.336 1 95.19 11 GLU B C 1
ATOM 779 O O . GLU B 1 11 ? 11.484 1.16 -0.756 1 95.19 11 GLU B O 1
ATOM 784 N N . GLU B 1 12 ? 12.352 2.609 0.67 1 95.06 12 GLU B N 1
ATOM 785 C CA . GLU B 1 12 ? 12.961 1.548 1.468 1 95.06 12 GLU B CA 1
ATOM 786 C C . GLU B 1 12 ? 11.891 0.658 2.102 1 95.06 12 GLU B C 1
ATOM 788 O O . GLU B 1 12 ? 12.031 -0.567 2.119 1 95.06 12 GLU B O 1
ATOM 793 N N . LYS B 1 13 ? 10.922 1.305 2.699 1 94.69 13 LYS B N 1
ATOM 794 C CA . LYS B 1 13 ? 9.812 0.53 3.252 1 94.69 13 LYS B CA 1
ATOM 795 C C . LYS B 1 13 ? 9.133 -0.31 2.172 1 94.69 13 LYS B C 1
ATOM 797 O O . LYS B 1 13 ? 8.789 -1.47 2.406 1 94.69 13 LYS B O 1
ATOM 802 N N . TYR B 1 14 ? 8.922 0.326 1.029 1 96.19 14 TYR B N 1
ATOM 803 C CA . TYR B 1 14 ? 8.297 -0.393 -0.078 1 96.19 14 TYR B CA 1
ATOM 804 C C . TYR B 1 14 ? 9.148 -1.585 -0.499 1 96.19 14 TYR B C 1
ATOM 806 O O . TYR B 1 14 ? 8.617 -2.664 -0.782 1 96.19 14 TYR B O 1
ATOM 814 N N . LEU B 1 15 ? 10.43 -1.419 -0.541 1 96.94 15 LEU B N 1
ATOM 815 C CA . LEU B 1 15 ? 11.336 -2.518 -0.852 1 96.94 15 LEU B CA 1
ATOM 816 C C . LEU B 1 15 ? 11.148 -3.672 0.129 1 96.94 15 LEU B C 1
ATOM 818 O O . LEU B 1 15 ? 11.086 -4.832 -0.279 1 96.94 15 LEU B O 1
ATOM 822 N N . LYS B 1 16 ? 11.07 -3.354 1.399 1 95.94 16 LYS B N 1
ATOM 823 C CA . LYS B 1 16 ? 10.875 -4.383 2.414 1 95.94 16 LYS B CA 1
ATOM 824 C C . LYS B 1 16 ? 9.555 -5.125 2.199 1 95.94 16 LYS B C 1
ATOM 826 O O . LYS B 1 16 ? 9.492 -6.348 2.34 1 95.94 16 LYS B O 1
ATOM 831 N N . LEU B 1 17 ? 8.484 -4.402 1.933 1 95.5 17 LEU B N 1
ATOM 832 C CA . LEU B 1 17 ? 7.188 -5.016 1.672 1 95.5 17 LEU B CA 1
ATOM 833 C C . LEU B 1 17 ? 7.262 -5.957 0.475 1 95.5 17 LEU B C 1
ATOM 835 O O . LEU B 1 17 ? 6.727 -7.066 0.518 1 95.5 17 LEU B O 1
ATOM 839 N N . ARG B 1 18 ? 7.934 -5.512 -0.54 1 96 18 ARG B N 1
ATOM 840 C CA . ARG B 1 18 ? 8.086 -6.332 -1.734 1 96 18 ARG B CA 1
ATOM 841 C C . ARG B 1 18 ? 8.898 -7.59 -1.437 1 96 18 ARG B C 1
ATOM 843 O O 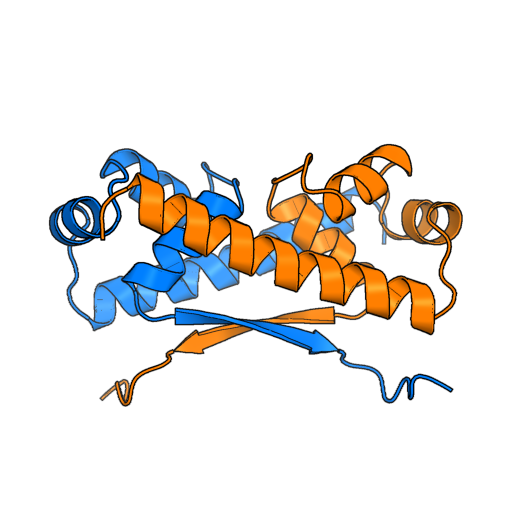. ARG B 1 18 ? 8.602 -8.664 -1.961 1 96 18 ARG B O 1
ATOM 850 N N . GLU B 1 19 ? 9.914 -7.441 -0.608 1 95.81 19 GLU B N 1
ATOM 851 C CA . GLU B 1 19 ? 10.734 -8.586 -0.224 1 95.81 19 GLU B CA 1
ATOM 852 C C . GLU B 1 19 ? 9.906 -9.633 0.517 1 95.81 19 GLU B C 1
ATOM 854 O O . GLU B 1 19 ? 10.125 -10.836 0.355 1 95.81 19 GLU B O 1
ATOM 859 N N . ILE B 1 20 ? 9 -9.195 1.31 1 94.62 20 ILE B N 1
ATOM 860 C CA . ILE B 1 20 ? 8.117 -10.117 2.018 1 94.62 20 ILE B CA 1
ATOM 861 C C . ILE B 1 20 ? 7.242 -10.867 1.014 1 94.62 20 ILE B C 1
ATOM 863 O O . ILE B 1 20 ? 7.062 -12.078 1.125 1 94.62 20 ILE B O 1
ATOM 867 N N . LEU B 1 21 ? 6.68 -10.156 0.002 1 95.06 21 LEU B N 1
ATOM 868 C CA . LEU B 1 21 ? 5.891 -10.812 -1.031 1 95.06 21 LEU B CA 1
ATOM 869 C C . LEU B 1 21 ? 6.711 -11.891 -1.739 1 95.06 21 LEU B C 1
ATOM 871 O O . LEU B 1 21 ? 6.242 -13.016 -1.921 1 95.06 21 LEU B O 1
ATOM 875 N N . LYS B 1 22 ? 7.91 -11.484 -2.113 1 95.94 22 LYS B N 1
ATOM 876 C CA . LYS B 1 22 ? 8.797 -12.398 -2.826 1 95.94 22 LYS B CA 1
ATOM 877 C C . LYS B 1 22 ? 9.109 -13.633 -1.984 1 95.94 22 LYS B C 1
ATOM 879 O O . LYS B 1 22 ? 9.047 -14.758 -2.479 1 95.94 22 LYS B O 1
ATOM 884 N N . ARG B 1 23 ? 9.453 -13.43 -0.724 1 95.31 23 ARG B N 1
ATOM 885 C CA . ARG B 1 23 ? 9.766 -14.531 0.182 1 95.31 23 ARG B CA 1
ATOM 886 C C . ARG B 1 23 ? 8.57 -15.469 0.323 1 95.31 23 ARG B C 1
ATOM 888 O O . ARG B 1 23 ? 8.727 -16.688 0.294 1 95.31 23 ARG B O 1
ATOM 895 N N . CYS B 1 24 ? 7.414 -14.938 0.508 1 93.75 24 CYS B N 1
ATOM 896 C CA . CYS B 1 24 ? 6.203 -15.734 0.63 1 93.75 24 CYS B CA 1
ATOM 897 C C . CYS B 1 24 ? 5.965 -16.562 -0.628 1 93.75 24 CYS B C 1
ATOM 899 O O . CYS B 1 24 ? 5.648 -17.75 -0.545 1 93.75 24 CYS B O 1
ATOM 901 N N . ARG B 1 25 ? 6.121 -15.922 -1.789 1 94.88 25 ARG B N 1
ATOM 902 C CA . ARG B 1 25 ? 5.965 -16.641 -3.049 1 94.88 25 ARG B CA 1
ATOM 903 C C . ARG B 1 25 ? 6.934 -17.812 -3.135 1 94.88 25 ARG B C 1
ATOM 905 O O . ARG B 1 25 ? 6.539 -18.938 -3.463 1 94.88 25 ARG B O 1
ATOM 912 N N . GLU B 1 26 ? 8.211 -17.547 -2.812 1 95.25 26 GLU B N 1
ATOM 913 C CA . GLU B 1 26 ? 9.266 -18.547 -2.938 1 95.25 26 GLU B CA 1
ATOM 914 C C . GLU B 1 26 ? 9.078 -19.672 -1.923 1 95.25 26 GLU B C 1
ATOM 916 O O . GLU B 1 26 ? 9.219 -20.844 -2.262 1 95.25 26 GLU B O 1
ATOM 921 N N . GLU B 1 27 ? 8.758 -19.328 -0.731 1 92.5 27 GLU B N 1
ATOM 922 C CA . GLU B 1 27 ? 8.586 -20.328 0.326 1 92.5 27 GLU B CA 1
ATOM 923 C C . GLU B 1 27 ? 7.391 -21.234 0.044 1 92.5 27 GLU B C 1
ATOM 925 O O . GLU B 1 27 ? 7.391 -22.406 0.422 1 92.5 27 GLU B O 1
ATOM 930 N N . ASN B 1 28 ? 6.383 -20.719 -0.606 1 90.88 28 ASN B N 1
ATOM 931 C CA . ASN B 1 28 ? 5.195 -21.5 -0.932 1 90.88 28 ASN B CA 1
ATOM 932 C C . ASN B 1 28 ? 5.309 -22.156 -2.309 1 90.88 28 ASN B C 1
ATOM 934 O O . ASN B 1 28 ? 4.363 -22.781 -2.781 1 90.88 28 ASN B O 1
ATOM 938 N N . LYS B 1 29 ? 6.434 -21.922 -2.98 1 93.69 29 LYS B N 1
ATOM 939 C CA . LYS B 1 29 ? 6.754 -22.516 -4.273 1 93.69 29 LYS B CA 1
ATOM 940 C C . LYS B 1 29 ? 5.703 -22.156 -5.32 1 93.69 29 LYS B C 1
ATOM 942 O O . LYS B 1 29 ? 5.25 -23.016 -6.078 1 93.69 29 LYS B O 1
ATOM 947 N N . ARG B 1 30 ? 5.258 -20.953 -5.281 1 94.69 30 ARG B N 1
ATOM 948 C CA . ARG B 1 30 ? 4.309 -20.469 -6.273 1 94.69 30 ARG B CA 1
ATOM 949 C C . ARG B 1 30 ? 5.035 -19.844 -7.465 1 94.69 30 ARG B C 1
ATOM 951 O O . ARG B 1 30 ? 5.965 -19.062 -7.297 1 94.69 30 ARG B O 1
ATOM 958 N N . THR B 1 31 ? 4.543 -20.266 -8.664 1 96.56 31 THR B N 1
ATOM 959 C CA . THR B 1 31 ? 5.121 -19.672 -9.859 1 96.56 31 THR B CA 1
ATOM 960 C C . THR B 1 31 ? 4.312 -18.453 -10.305 1 96.56 31 THR B C 1
ATOM 962 O O . THR B 1 31 ? 3.152 -18.297 -9.922 1 96.56 31 THR B O 1
ATOM 965 N N . PHE B 1 32 ? 4.895 -17.547 -11.141 1 96.81 32 PHE B N 1
ATOM 966 C CA . PHE B 1 32 ? 4.172 -16.406 -11.68 1 96.81 32 PHE B CA 1
ATOM 967 C C . PHE B 1 32 ? 3.01 -16.859 -12.555 1 96.81 32 PHE B C 1
ATOM 969 O O . PHE B 1 32 ? 1.967 -16.203 -12.609 1 96.81 32 PHE B O 1
ATOM 976 N N . ALA B 1 33 ? 3.248 -17.969 -13.242 1 95.88 33 ALA B N 1
ATOM 977 C CA . ALA B 1 33 ? 2.184 -18.531 -14.078 1 95.88 33 ALA B CA 1
ATOM 978 C C . ALA B 1 33 ? 0.966 -18.906 -13.242 1 95.88 33 ALA B C 1
ATOM 980 O O . ALA B 1 33 ? -0.169 -18.578 -13.602 1 95.88 33 ALA B O 1
ATOM 981 N N . ASP B 1 34 ? 1.184 -19.625 -12.039 1 93.62 34 ASP B N 1
ATOM 982 C CA . ASP B 1 34 ? 0.11 -19.953 -11.109 1 93.62 34 ASP B CA 1
ATOM 983 C C . ASP B 1 34 ? -0.602 -18.703 -10.617 1 93.62 34 ASP B C 1
ATOM 985 O O . ASP B 1 34 ? -1.833 -18.641 -10.617 1 93.62 34 ASP B O 1
ATOM 989 N N . LEU B 1 35 ? 0.143 -17.734 -10.219 1 95 35 LEU B N 1
ATOM 990 C CA . LEU B 1 35 ? -0.387 -16.5 -9.625 1 95 35 LEU B CA 1
ATOM 991 C C . LEU B 1 35 ? -1.13 -15.672 -10.664 1 95 35 LEU B C 1
ATOM 993 O O . LEU B 1 35 ? -2.121 -15.016 -10.344 1 95 35 LEU B O 1
ATOM 997 N N . SER B 1 36 ? -0.605 -15.648 -11.875 1 94.88 36 SER B N 1
ATOM 998 C CA . SER B 1 36 ? -1.287 -14.961 -12.961 1 94.88 36 SER B CA 1
ATOM 999 C C . SER B 1 36 ? -2.68 -15.539 -13.195 1 94.88 36 SER B C 1
ATOM 1001 O O . SER B 1 36 ? -3.648 -14.789 -13.359 1 94.88 36 SER B O 1
ATOM 1003 N N . SER B 1 37 ? -2.801 -16.797 -13.117 1 92.38 37 SER B N 1
ATOM 1004 C CA . SER B 1 37 ? -4.074 -17.469 -13.344 1 92.38 37 SER B CA 1
ATOM 1005 C C . SER B 1 37 ? -5.078 -17.141 -12.25 1 92.38 37 SER B C 1
ATOM 1007 O O . SER B 1 37 ? -6.27 -16.953 -12.516 1 92.38 37 SER B O 1
ATOM 1009 N N . ILE B 1 38 ? -4.637 -16.984 -11.039 1 92.25 38 ILE B N 1
ATOM 1010 C CA . ILE B 1 38 ? -5.531 -16.781 -9.906 1 92.25 38 ILE B CA 1
ATOM 1011 C C . ILE B 1 38 ? -5.84 -15.289 -9.766 1 92.25 38 ILE B C 1
ATOM 1013 O O . ILE B 1 38 ? -6.945 -14.914 -9.359 1 92.25 38 ILE B O 1
ATOM 1017 N N . SER B 1 39 ? -4.93 -14.422 -10.07 1 91.94 39 SER B N 1
ATOM 1018 C CA . SER B 1 39 ? -5.094 -12.992 -9.836 1 91.94 39 SER B CA 1
ATOM 1019 C C . SER B 1 39 ? -5.766 -12.312 -11.023 1 91.94 39 SER B C 1
ATOM 1021 O O . SER B 1 39 ? -6.395 -11.266 -10.867 1 91.94 39 SER B O 1
ATOM 1023 N N . GLY B 1 40 ? -5.508 -12.82 -12.266 1 91.62 40 GLY B N 1
ATOM 1024 C CA . GLY B 1 40 ? -5.965 -12.156 -13.477 1 91.62 40 GLY B CA 1
ATOM 1025 C C . GLY B 1 40 ? -4.973 -11.141 -14.008 1 91.62 40 GLY B C 1
ATOM 1026 O O . GLY B 1 40 ? -5.195 -10.539 -15.062 1 91.62 40 GLY B O 1
ATOM 1027 N N . LEU B 1 41 ? -3.877 -10.906 -13.344 1 94.5 41 LEU B N 1
ATOM 1028 C CA . LEU B 1 41 ? -2.787 -10.07 -13.836 1 94.5 41 LEU B CA 1
ATOM 1029 C C . LEU B 1 41 ? -1.812 -10.883 -14.68 1 94.5 41 LEU B C 1
ATOM 1031 O O . LEU B 1 41 ? -1.598 -12.062 -14.422 1 94.5 41 LEU B O 1
ATOM 1035 N N . GLU B 1 42 ? -1.247 -10.219 -15.664 1 95.19 42 GLU B N 1
ATOM 1036 C CA . GLU B 1 42 ? -0.246 -10.914 -16.469 1 95.19 42 GLU B CA 1
ATOM 1037 C C . GLU B 1 42 ? 1.018 -11.195 -15.664 1 95.19 42 GLU B C 1
ATOM 1039 O O . GLU B 1 42 ? 1.299 -10.5 -14.688 1 95.19 42 GLU B O 1
ATOM 1044 N N . GLU B 1 43 ? 1.776 -12.188 -16.078 1 96.25 43 GLU B N 1
ATOM 1045 C CA . GLU B 1 43 ? 3.008 -12.555 -15.383 1 96.25 43 GLU B CA 1
ATOM 1046 C C . GLU B 1 43 ? 3.961 -11.375 -15.281 1 96.25 43 GLU B C 1
ATOM 1048 O O . GLU B 1 43 ? 4.562 -11.141 -14.234 1 96.25 43 GLU B O 1
ATOM 1053 N N . GLU B 1 44 ? 4.098 -10.664 -16.359 1 96.94 44 GLU B N 1
ATOM 1054 C CA . GLU B 1 44 ? 5.016 -9.531 -16.375 1 96.94 44 GLU B CA 1
ATOM 1055 C C . GLU B 1 44 ? 4.594 -8.469 -15.367 1 96.94 44 GLU B C 1
ATOM 1057 O O . GLU B 1 44 ? 5.438 -7.812 -14.758 1 96.94 44 GLU B O 1
ATOM 1062 N N . GLU B 1 45 ? 3.303 -8.273 -15.188 1 96.25 45 GLU B N 1
ATOM 1063 C CA . GLU B 1 45 ? 2.793 -7.309 -14.211 1 96.25 45 GLU B CA 1
ATOM 1064 C C . GLU B 1 45 ? 3.156 -7.727 -12.789 1 96.25 45 GLU B C 1
ATOM 1066 O O . GLU B 1 45 ? 3.568 -6.891 -11.977 1 96.25 45 GLU B O 1
ATOM 1071 N N . LEU B 1 46 ? 3.018 -8.992 -12.531 1 97.38 46 LEU B N 1
ATOM 1072 C CA . LEU B 1 46 ? 3.367 -9.508 -11.211 1 97.38 46 LEU B CA 1
ATOM 1073 C C . LEU B 1 46 ? 4.859 -9.328 -10.938 1 97.38 46 LEU B C 1
ATOM 1075 O O . LEU B 1 46 ? 5.246 -8.922 -9.836 1 97.38 46 LEU B O 1
ATOM 1079 N N . LYS B 1 47 ? 5.668 -9.602 -11.883 1 97.88 47 LYS B N 1
ATOM 1080 C CA . LYS B 1 47 ? 7.105 -9.375 -11.766 1 97.88 47 LYS B CA 1
ATOM 1081 C C . LYS B 1 47 ? 7.414 -7.906 -11.516 1 97.88 47 LYS B C 1
ATOM 1083 O O . LYS B 1 47 ? 8.305 -7.578 -10.727 1 97.88 47 LYS B O 1
ATOM 1088 N N . ASN B 1 48 ? 6.719 -7.035 -12.234 1 98 48 ASN B N 1
ATOM 1089 C CA . ASN B 1 48 ? 6.926 -5.598 -12.094 1 98 48 ASN B CA 1
ATOM 1090 C C . ASN B 1 48 ? 6.562 -5.117 -10.688 1 98 48 ASN B C 1
ATOM 1092 O O . ASN B 1 48 ? 7.168 -4.172 -10.18 1 98 48 ASN B O 1
ATOM 1096 N N . ILE B 1 49 ? 5.578 -5.801 -10.055 1 97.62 49 ILE B N 1
ATOM 1097 C CA . ILE B 1 49 ? 5.246 -5.477 -8.672 1 97.62 49 ILE B CA 1
ATOM 1098 C C . ILE B 1 49 ? 6.41 -5.859 -7.758 1 97.62 49 ILE B C 1
ATOM 1100 O O . ILE B 1 49 ? 6.875 -5.043 -6.957 1 97.62 49 ILE B O 1
ATOM 1104 N N . GLU B 1 50 ? 6.961 -7.004 -7.914 1 96.88 50 GLU B N 1
ATOM 1105 C CA . GLU B 1 50 ? 8.047 -7.48 -7.066 1 96.88 50 GLU B CA 1
ATOM 1106 C C . GLU B 1 50 ? 9.312 -6.656 -7.277 1 96.88 50 GLU B C 1
ATOM 1108 O O . GLU B 1 50 ? 10.117 -6.492 -6.352 1 96.88 50 GLU B O 1
ATOM 1113 N N . LYS B 1 51 ? 9.516 -6.156 -8.461 1 97.19 51 LYS B N 1
ATOM 1114 C CA . LYS B 1 51 ? 10.703 -5.383 -8.789 1 97.19 51 LYS B CA 1
ATOM 1115 C C . LYS B 1 51 ? 10.531 -3.916 -8.414 1 97.19 51 LYS B C 1
ATOM 1117 O O . LYS B 1 51 ? 11.484 -3.137 -8.469 1 97.19 51 LYS B O 1
ATOM 1122 N N . GLY B 1 52 ? 9.312 -3.5 -8.156 1 96.75 52 GLY B N 1
ATOM 1123 C CA . GLY B 1 52 ? 9.047 -2.127 -7.758 1 96.75 52 GLY B CA 1
ATOM 1124 C C . GLY B 1 52 ? 8.82 -1.196 -8.938 1 96.75 52 GLY B C 1
ATOM 1125 O O . GLY B 1 52 ? 8.812 0.026 -8.773 1 96.75 52 GLY B O 1
ATOM 1126 N N . ILE B 1 53 ? 8.656 -1.681 -10.094 1 97.81 53 ILE B N 1
ATOM 1127 C CA . ILE B 1 53 ? 8.359 -0.899 -11.289 1 97.81 53 ILE B CA 1
ATOM 1128 C C . ILE B 1 53 ? 6.887 -0.496 -11.289 1 97.81 53 ILE B C 1
ATOM 1130 O O . ILE B 1 53 ? 6.551 0.663 -11.547 1 97.81 53 ILE B O 1
ATOM 1134 N N . ASP B 1 54 ? 5.953 -1.47 -11.055 1 97 54 ASP B N 1
ATOM 1135 C CA . ASP B 1 54 ? 4.535 -1.187 -10.844 1 97 54 ASP B CA 1
ATOM 1136 C C . ASP B 1 54 ? 4.277 -0.75 -9.398 1 97 54 ASP B C 1
ATOM 1138 O O . ASP B 1 54 ? 4.332 -1.568 -8.477 1 97 54 ASP B O 1
ATOM 1142 N N . LYS B 1 55 ? 3.918 0.448 -9.258 1 97.12 55 LYS B N 1
ATOM 1143 C CA . LYS B 1 55 ? 3.738 1 -7.918 1 97.12 55 LYS B CA 1
ATOM 1144 C C . LYS B 1 55 ? 2.268 1.292 -7.633 1 97.12 55 LYS B C 1
ATOM 1146 O O . LYS B 1 55 ? 1.944 2.031 -6.703 1 97.12 55 LYS B O 1
ATOM 1151 N N . ASP B 1 56 ? 1.388 0.754 -8.414 1 97.44 56 ASP B N 1
ATOM 1152 C CA . ASP B 1 56 ? -0.047 0.877 -8.172 1 97.44 56 ASP B CA 1
ATOM 1153 C C . ASP B 1 56 ? -0.473 0.061 -6.953 1 97.44 56 ASP B C 1
ATOM 1155 O O . ASP B 1 56 ? -0.301 -1.159 -6.926 1 97.44 56 ASP B O 1
ATOM 1159 N N . ILE B 1 57 ? -1.13 0.715 -6.008 1 97.5 57 ILE B N 1
ATOM 1160 C CA . ILE B 1 57 ? -1.43 0.062 -4.738 1 97.5 57 ILE B CA 1
ATOM 1161 C C . ILE B 1 57 ? -2.506 -1.001 -4.949 1 97.5 57 ILE B C 1
ATOM 1163 O O . ILE B 1 57 ? -2.555 -1.996 -4.219 1 97.5 57 ILE B O 1
ATOM 1167 N N . ILE B 1 58 ? -3.379 -0.882 -5.965 1 97.69 58 ILE B N 1
ATOM 1168 C CA . ILE B 1 58 ? -4.414 -1.874 -6.234 1 97.69 58 ILE B CA 1
ATOM 1169 C C . ILE B 1 58 ? -3.773 -3.17 -6.727 1 97.69 58 ILE B C 1
ATOM 1171 O O . ILE B 1 58 ? -4.137 -4.258 -6.277 1 97.69 58 ILE B O 1
ATOM 1175 N N . HIS B 1 59 ? -2.863 -3.006 -7.605 1 97.44 59 HIS B N 1
ATOM 1176 C CA . HIS B 1 59 ? -2.141 -4.184 -8.078 1 97.44 59 HIS B CA 1
ATOM 1177 C C . HIS B 1 59 ? -1.392 -4.863 -6.934 1 97.44 59 HIS B C 1
ATOM 1179 O O . HIS B 1 59 ? -1.384 -6.09 -6.832 1 97.44 59 HIS B O 1
ATOM 1185 N N . PHE B 1 60 ? -0.718 -4.027 -6.07 1 97.44 60 PHE B N 1
ATOM 1186 C CA . PHE B 1 60 ? -0.009 -4.555 -4.91 1 97.44 60 PHE B CA 1
ATOM 1187 C C . PHE B 1 60 ? -0.953 -5.34 -4.008 1 97.44 60 PHE B C 1
ATOM 1189 O O . PHE B 1 60 ? -0.612 -6.434 -3.547 1 97.44 60 PHE B O 1
ATOM 1196 N N . LEU B 1 61 ? -2.127 -4.852 -3.756 1 97 61 LEU B N 1
ATOM 1197 C CA . LEU B 1 61 ? -3.121 -5.484 -2.895 1 97 61 LEU B CA 1
ATOM 1198 C C . LEU B 1 61 ? -3.623 -6.785 -3.51 1 97 61 LEU B C 1
ATOM 1200 O O . LEU B 1 61 ? -3.846 -7.77 -2.797 1 97 61 LEU B O 1
ATOM 1204 N N . ILE B 1 62 ? -3.871 -6.812 -4.77 1 96.44 62 ILE B N 1
ATOM 1205 C CA . ILE B 1 62 ? -4.301 -8.031 -5.449 1 96.44 62 ILE B CA 1
ATOM 1206 C C . ILE B 1 62 ? -3.236 -9.117 -5.285 1 96.44 62 ILE B C 1
ATOM 1208 O O . ILE B 1 62 ? -3.551 -10.25 -4.926 1 96.44 62 ILE B O 1
ATOM 1212 N N . TYR B 1 63 ? -1.95 -8.703 -5.504 1 96.12 63 TYR B N 1
ATOM 1213 C CA . TYR B 1 63 ? -0.85 -9.656 -5.379 1 96.12 63 TYR B CA 1
ATOM 1214 C C . TYR B 1 63 ? -0.758 -10.203 -3.957 1 96.12 63 TYR B C 1
ATOM 1216 O O . TYR B 1 63 ? -0.642 -11.414 -3.758 1 96.12 63 TYR B O 1
ATOM 1224 N N . ALA B 1 64 ? -0.776 -9.312 -3.018 1 95.31 64 ALA B N 1
ATOM 1225 C CA . ALA B 1 64 ? -0.737 -9.719 -1.616 1 95.31 64 ALA B CA 1
ATOM 1226 C C . ALA B 1 64 ? -1.868 -10.695 -1.296 1 95.31 64 ALA B C 1
ATOM 1228 O O . ALA B 1 64 ? -1.65 -11.719 -0.639 1 95.31 64 ALA B O 1
ATOM 1229 N N . LYS B 1 65 ? -3.012 -10.477 -1.786 1 93.62 65 LYS B N 1
ATOM 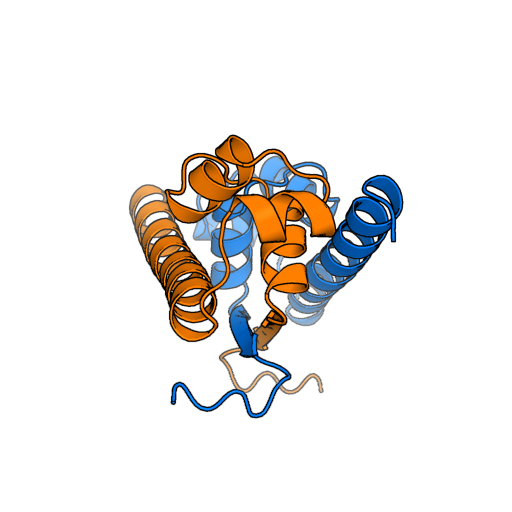1230 C CA . LYS B 1 65 ? -4.188 -11.297 -1.508 1 93.62 65 LYS B CA 1
ATOM 1231 C C . LYS B 1 65 ? -4.012 -12.711 -2.049 1 93.62 65 LYS B C 1
ATOM 1233 O O . LYS B 1 65 ? -4.332 -13.688 -1.366 1 93.62 65 LYS B O 1
ATOM 1238 N N . VAL B 1 66 ? -3.572 -12.797 -3.236 1 93 66 VAL B N 1
ATOM 1239 C CA . VAL B 1 66 ? -3.469 -14.109 -3.859 1 93 66 VAL B CA 1
ATOM 1240 C C . VAL B 1 66 ? -2.357 -14.914 -3.189 1 93 66 VAL B C 1
ATOM 1242 O O . VAL B 1 66 ? -2.342 -16.141 -3.26 1 93 66 VAL B O 1
ATOM 1245 N N . LEU B 1 67 ? -1.411 -14.195 -2.518 1 94.12 67 LEU B N 1
ATOM 1246 C CA . LEU B 1 67 ? -0.36 -14.859 -1.753 1 94.12 67 LEU B CA 1
ATOM 1247 C C . LEU B 1 67 ? -0.84 -15.188 -0.344 1 94.12 67 LEU B C 1
ATOM 1249 O O . LEU B 1 67 ? -0.113 -15.812 0.434 1 94.12 67 LEU B O 1
ATOM 1253 N N . GLY B 1 68 ? -2.016 -14.734 -0 1 90.75 68 GLY B N 1
ATOM 1254 C CA . GLY B 1 68 ? -2.551 -14.984 1.328 1 90.75 68 GLY B CA 1
ATOM 1255 C C . GLY B 1 68 ? -1.994 -14.047 2.385 1 90.75 68 GLY B C 1
ATOM 1256 O O . GLY B 1 68 ? -1.89 -14.422 3.557 1 90.75 68 GLY B O 1
ATOM 1257 N N . ILE B 1 69 ? -1.568 -12.867 1.979 1 93.38 69 ILE B N 1
ATOM 1258 C CA . ILE B 1 69 ? -0.986 -11.875 2.873 1 93.38 69 ILE B CA 1
ATOM 1259 C C . ILE B 1 69 ? -2.012 -10.781 3.168 1 93.38 69 ILE B C 1
ATOM 1261 O O . ILE B 1 69 ? -2.682 -10.289 2.256 1 93.38 69 ILE B O 1
ATOM 1265 N N . ASN B 1 70 ? -2.135 -10.484 4.375 1 90.06 70 ASN B N 1
ATOM 1266 C CA . ASN B 1 70 ? -2.994 -9.375 4.785 1 90.06 70 ASN B CA 1
ATOM 1267 C C . ASN B 1 70 ? -2.189 -8.109 5.039 1 90.06 70 ASN B C 1
ATOM 1269 O O . ASN B 1 70 ? -1.103 -8.164 5.617 1 90.06 70 ASN B O 1
ATOM 1273 N N . ILE B 1 71 ? -2.703 -7.004 4.508 1 91.19 71 ILE B N 1
ATOM 1274 C CA . ILE B 1 71 ? -2.115 -5.699 4.777 1 91.19 71 ILE B CA 1
ATOM 1275 C C . ILE B 1 71 ? -2.873 -5.016 5.914 1 91.19 71 ILE B C 1
ATOM 1277 O O . ILE B 1 71 ? -4.102 -4.922 5.879 1 91.19 71 ILE B O 1
ATOM 1281 N N . ASN B 1 72 ? -2.135 -4.535 6.836 1 88.62 72 ASN B N 1
ATOM 1282 C CA . ASN B 1 72 ? -2.723 -3.896 8.008 1 88.62 72 ASN B CA 1
ATOM 1283 C C . ASN B 1 72 ? -2.062 -2.551 8.297 1 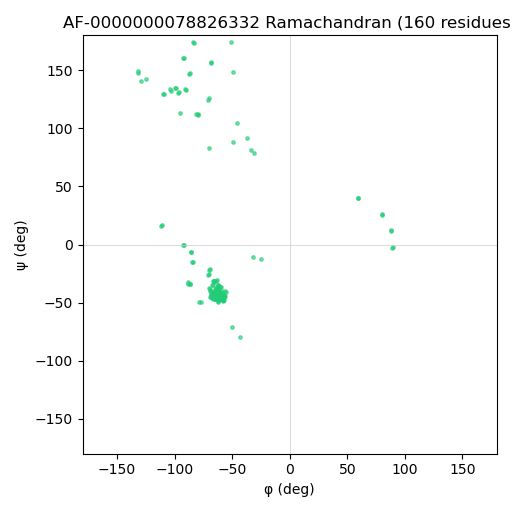88.62 72 ASN B C 1
ATOM 1285 O O . ASN B 1 72 ? -0.879 -2.359 8.016 1 88.62 72 ASN B O 1
ATOM 1289 N N . LEU B 1 73 ? -2.848 -1.669 8.82 1 91.12 73 LEU B N 1
ATOM 1290 C CA . LEU B 1 73 ? -2.34 -0.393 9.305 1 91.12 73 LEU B CA 1
ATOM 1291 C C . LEU B 1 73 ? -2.395 -0.336 10.828 1 91.12 73 LEU B C 1
ATOM 1293 O O . LEU B 1 73 ? -3.373 -0.778 11.438 1 91.12 73 LEU B O 1
ATOM 1297 N N . SER B 1 74 ? -1.259 0.033 11.406 1 87.19 74 SER B N 1
ATOM 1298 C CA . SER B 1 74 ? -1.217 0.213 12.852 1 87.19 74 SER B CA 1
ATOM 1299 C C . SER B 1 74 ? -0.62 1.566 13.227 1 87.19 74 SER B C 1
ATOM 1301 O O . SER B 1 74 ? 0.317 2.037 12.57 1 87.19 74 SER B O 1
ATOM 1303 N N . TYR B 1 75 ? -1.19 2.125 14.188 1 76.06 75 TYR B N 1
ATOM 1304 C CA . TYR B 1 75 ? -0.696 3.42 14.648 1 76.06 75 TYR B CA 1
ATOM 1305 C C . TYR B 1 75 ? 0.532 3.254 15.531 1 76.06 75 TYR B C 1
ATOM 1307 O O . TYR B 1 75 ? 0.6 2.328 16.344 1 76.06 75 TYR B O 1
ATOM 1315 N N . LYS B 1 76 ? 1.675 3.639 15.156 1 60.16 76 LYS B N 1
ATOM 1316 C CA . LYS B 1 76 ? 2.801 3.621 16.094 1 60.16 76 LYS B CA 1
ATOM 1317 C C . LYS B 1 76 ? 2.389 4.145 17.453 1 60.16 76 LYS B C 1
ATOM 1319 O O . LYS B 1 76 ? 2.84 3.631 18.484 1 60.16 76 LYS B O 1
ATOM 1324 N N . GLU B 1 77 ? 2.277 5.516 17.703 1 45 77 GLU B N 1
ATOM 1325 C CA . GLU B 1 77 ? 2.111 5.973 19.078 1 45 77 GLU B CA 1
ATOM 1326 C C . GLU B 1 77 ? 0.974 5.23 19.781 1 45 77 GLU B C 1
ATOM 1328 O O . GLU B 1 77 ? 0.123 4.629 19.125 1 45 77 GLU B O 1
ATOM 1333 N N . ASN B 1 78 ? 0.751 5.527 21.359 1 35.28 78 ASN B N 1
ATOM 1334 C CA . ASN B 1 78 ? -0.16 5.809 22.469 1 35.28 78 ASN B CA 1
ATOM 1335 C C . ASN B 1 78 ? -1.446 6.469 21.969 1 35.28 78 ASN B C 1
ATOM 1337 O O . ASN B 1 78 ? -2.037 7.285 22.688 1 35.28 78 ASN B O 1
ATOM 1341 N N . TYR B 1 79 ? -1.799 6.988 20.859 1 34.03 79 TYR B N 1
ATOM 1342 C CA . TYR B 1 79 ? -3.047 7.742 20.797 1 34.03 79 TYR B CA 1
ATOM 1343 C C . TYR B 1 79 ? -4.25 6.812 20.938 1 34.03 79 TYR B C 1
ATOM 1345 O O . TYR B 1 79 ? -4.426 5.898 20.125 1 34.03 79 TYR B O 1
ATOM 1353 N N . LYS B 1 80 ? -4.52 6.555 22.125 1 30.36 80 LYS B N 1
ATOM 1354 C CA . LYS B 1 80 ? -5.844 6.16 22.594 1 30.36 80 LYS B CA 1
ATOM 1355 C C . LYS B 1 80 ? -6.938 6.902 21.844 1 30.36 80 LYS B C 1
ATOM 1357 O O . LYS B 1 80 ? -6.945 8.133 21.797 1 30.36 80 LYS B O 1
ATOM 1362 N N . LEU B 1 81 ? -7.621 6.586 20.734 1 26.88 81 LEU B N 1
ATOM 1363 C CA . LEU B 1 81 ? -8.938 7.184 20.547 1 26.88 81 LEU B CA 1
ATOM 1364 C C . LEU B 1 81 ? -9.641 7.379 21.891 1 26.88 81 LEU B C 1
ATOM 1366 O O . LEU B 1 81 ? -9.891 6.41 22.609 1 26.88 81 LEU B O 1
ATOM 1370 N N . ARG B 1 82 ? -9.344 8.453 22.656 1 24.2 82 ARG B N 1
ATOM 1371 C CA . ARG B 1 82 ? -10.281 8.734 23.734 1 24.2 82 ARG B CA 1
ATOM 1372 C C . ARG B 1 82 ? -11.664 9.062 23.188 1 24.2 82 ARG B C 1
ATOM 1374 O O . ARG B 1 82 ? -11.789 9.727 22.156 1 24.2 82 ARG B O 1
#

Secondary structure (DSSP, 8-state):
--HHHHHHHHHHHHHHHHHHHHHHHHHTT--HHHHHHHH---HHHHHHHHHTS--BHHHHHHHHHHTTEEEEEEE-S-----/--HHHHHHHHHHHHHHHHHHHHHHHHHTT--HHHHHHHH---HHHHHHHHHTS--BHHHHHHHHHHTTEEEEEEE-S-----

InterPro domains:
  IPR010982 Lambda repressor-like, DNA-binding domain superfamily [SSF47413] (13-72)

Sequence (164 aa):
MNINEKYIEAEEKYLKLREILKRCREENKRTFADLSSISGLEEEELKNIEKGIDKDIIHFLIYAKVLGININLSYKENYKLRMNINEKYIEAEEKYLKLREILKRCREENKRTFADLSSISGLEEEELKNIEKGIDKDIIHFLIYAKVLGININLSYKENYKLR